Protein AF-A0A1Y4G5N6-F1 (afdb_monomer_lite)

Secondary structure (DSSP, 8-state):
-EEEEEE-SS-EEE-SSTTSPPEEGGG--HHHHHHHHHHHHTT--EEEPPPPSS-TTS-HHHHHHHHHHHHHHHHHHHHHHHHHHHHHHHHHHHHHHHH-HHHHHHHHHHHHHSSSSSS--

Foldseek 3Di:
DEAQWADDPAAIWGDLDRPDDTDGLVPDDPVSLVSLLVCLLVVHDYHYDDQDPDPPNYDPVRSVSRVVSVVVSVVSNVVNVVVVVVVVVVVVVVVCCVPPVVNVVVVVVVVVVVVPPPPDD

Structure (mmCIF, N/CA/C/O backbone):
data_AF-A0A1Y4G5N6-F1
#
_entry.id   AF-A0A1Y4G5N6-F1
#
loop_
_atom_site.group_PDB
_atom_site.id
_atom_site.type_symbol
_atom_site.label_atom_id
_atom_site.label_alt_id
_atom_site.label_comp_id
_atom_site.label_asym_id
_atom_site.label_entity_id
_atom_site.label_seq_id
_atom_site.pdbx_PDB_ins_code
_atom_site.Cartn_x
_atom_site.Cartn_y
_atom_site.Cartn_z
_atom_site.occupancy
_atom_site.B_iso_or_equiv
_atom_site.auth_seq_id
_a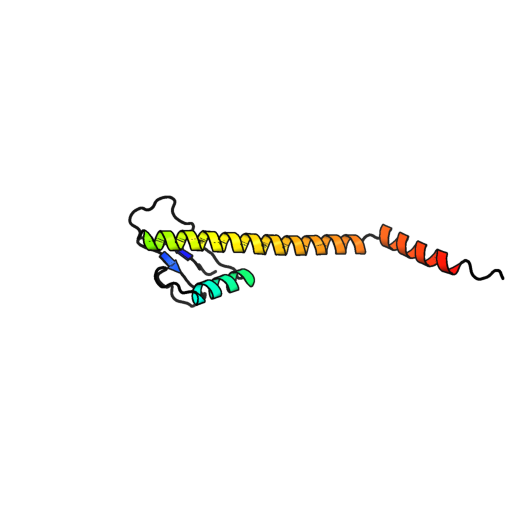tom_site.auth_comp_id
_atom_site.auth_asym_id
_atom_site.auth_atom_id
_atom_site.pdbx_PDB_model_num
ATOM 1 N N . MET A 1 1 ? 5.771 -11.630 7.103 1.00 74.50 1 MET A N 1
ATOM 2 C CA . MET A 1 1 ? 5.450 -10.189 6.928 1.00 74.50 1 MET A CA 1
ATOM 3 C C . MET A 1 1 ? 5.846 -9.785 5.525 1.00 74.50 1 MET A C 1
ATOM 5 O O . MET A 1 1 ? 7.032 -9.672 5.218 1.00 74.50 1 MET A O 1
ATOM 9 N N . MET A 1 2 ? 4.842 -9.629 4.674 1.00 89.69 2 MET A N 1
ATOM 10 C CA . MET A 1 2 ? 5.000 -9.450 3.237 1.00 89.69 2 MET A CA 1
ATOM 11 C C . MET A 1 2 ? 5.364 -8.004 2.874 1.00 89.69 2 MET A C 1
ATOM 13 O O . MET A 1 2 ? 4.832 -7.064 3.460 1.00 89.69 2 MET A O 1
ATOM 17 N N . LYS A 1 3 ? 6.232 -7.820 1.871 1.00 93.31 3 LYS A N 1
ATOM 18 C CA . LYS A 1 3 ? 6.418 -6.527 1.198 1.00 93.31 3 LYS A CA 1
ATOM 19 C C . LYS A 1 3 ? 5.538 -6.464 -0.047 1.00 93.31 3 LYS A C 1
ATOM 21 O O . LYS A 1 3 ? 5.680 -7.313 -0.921 1.00 93.31 3 LYS A O 1
ATOM 26 N N . VAL A 1 4 ? 4.653 -5.475 -0.105 1.00 95.44 4 VAL A N 1
ATOM 27 C CA . VAL A 1 4 ? 3.706 -5.272 -1.213 1.00 95.44 4 VAL A CA 1
ATOM 28 C C . VAL A 1 4 ? 4.302 -4.403 -2.309 1.00 95.44 4 VAL A C 1
ATOM 30 O O . VAL A 1 4 ? 4.096 -4.695 -3.479 1.00 95.44 4 VAL A O 1
ATOM 33 N N . LEU A 1 5 ? 5.058 -3.369 -1.937 1.00 96.12 5 LEU A N 1
ATOM 34 C CA . LEU A 1 5 ? 5.848 -2.551 -2.856 1.00 96.12 5 LEU A CA 1
ATOM 35 C C . LEU A 1 5 ? 7.326 -2.717 -2.515 1.00 96.12 5 LEU A C 1
ATOM 37 O O . LEU A 1 5 ? 7.716 -2.570 -1.351 1.00 96.12 5 LEU A O 1
ATOM 41 N N . ILE A 1 6 ? 8.117 -3.068 -3.525 1.00 95.06 6 ILE A N 1
ATOM 42 C CA . ILE A 1 6 ? 9.519 -3.454 -3.390 1.00 95.06 6 ILE A CA 1
ATOM 43 C C . ILE A 1 6 ? 10.345 -2.577 -4.326 1.00 95.06 6 ILE A C 1
ATOM 45 O O . ILE A 1 6 ? 10.078 -2.504 -5.528 1.00 95.06 6 ILE A O 1
ATOM 49 N N . LEU A 1 7 ? 11.360 -1.918 -3.774 1.00 92.25 7 LEU A N 1
ATOM 50 C CA . LEU A 1 7 ? 12.288 -1.108 -4.554 1.00 92.25 7 LEU A CA 1
ATOM 51 C C . LEU A 1 7 ? 13.530 -1.934 -4.906 1.00 92.25 7 LEU A C 1
ATOM 53 O O . LEU A 1 7 ? 14.192 -2.478 -4.022 1.00 92.25 7 LEU A O 1
ATOM 57 N N . GLU A 1 8 ? 13.876 -1.986 -6.189 1.00 88.19 8 GLU A N 1
ATOM 58 C CA . GLU A 1 8 ? 15.038 -2.719 -6.694 1.00 88.19 8 GLU A CA 1
ATOM 59 C C . GLU A 1 8 ? 16.133 -1.750 -7.187 1.00 88.19 8 GLU A C 1
ATOM 61 O O . GLU A 1 8 ? 15.979 -0.520 -7.183 1.00 88.19 8 GLU A O 1
ATOM 66 N N . GLU A 1 9 ? 17.295 -2.290 -7.569 1.00 83.75 9 GLU A N 1
ATOM 67 C CA . GLU A 1 9 ? 18.450 -1.488 -8.004 1.00 83.75 9 GLU A CA 1
ATOM 68 C C . GLU A 1 9 ? 18.144 -0.681 -9.277 1.00 83.75 9 GLU A C 1
ATOM 70 O O . GLU A 1 9 ? 18.490 0.497 -9.357 1.00 83.75 9 GLU A O 1
ATOM 75 N N . HIS A 1 10 ? 17.422 -1.280 -10.231 1.00 83.06 10 HIS A N 1
ATOM 76 C CA . HIS A 1 10 ? 17.125 -0.675 -11.537 1.00 83.06 10 HIS A CA 1
ATOM 77 C C . HIS A 1 10 ? 15.631 -0.492 -11.841 1.00 83.06 10 HIS A C 1
ATOM 79 O O . HIS A 1 10 ? 15.288 0.053 -12.891 1.00 83.06 10 HIS A O 1
ATOM 85 N N . GLY A 1 11 ? 14.747 -0.880 -10.924 1.00 88.88 11 GLY A N 1
ATOM 86 C CA . GLY A 1 11 ? 13.302 -0.843 -11.135 1.00 88.88 11 GLY A CA 1
ATOM 87 C C . GLY A 1 11 ? 12.527 -0.993 -9.836 1.00 88.88 11 GLY A C 1
ATOM 88 O O . GLY A 1 11 ? 13.058 -0.760 -8.744 1.00 88.88 11 GLY A O 1
ATOM 89 N N . ALA A 1 12 ? 11.265 -1.377 -9.960 1.00 93.44 12 ALA A N 1
ATOM 90 C CA . ALA A 1 12 ? 10.436 -1.711 -8.816 1.00 93.44 12 ALA A CA 1
ATOM 91 C C . ALA A 1 12 ? 9.466 -2.847 -9.135 1.00 93.44 12 ALA A C 1
ATOM 93 O O . ALA A 1 12 ? 9.090 -3.067 -10.289 1.00 93.44 12 ALA A O 1
ATOM 94 N N . SER A 1 13 ? 9.042 -3.544 -8.089 1.00 95.69 13 SER A N 1
ATOM 95 C CA . SER A 1 13 ? 8.129 -4.675 -8.181 1.00 95.69 13 SER A CA 1
ATOM 96 C C . SER A 1 13 ? 7.028 -4.598 -7.124 1.00 95.69 13 SER A C 1
ATOM 98 O O . SER A 1 13 ? 7.118 -3.853 -6.142 1.00 95.69 13 SER A O 1
ATOM 100 N N . TYR A 1 14 ? 5.955 -5.353 -7.349 1.00 96.50 14 TYR A N 1
ATOM 101 C CA . TYR A 1 14 ? 4.831 -5.485 -6.430 1.00 96.50 14 TYR A CA 1
ATOM 102 C C . TYR A 1 14 ? 4.523 -6.950 -6.120 1.00 96.50 14 TYR A C 1
ATOM 104 O O . TYR A 1 14 ? 4.927 -7.857 -6.850 1.00 96.50 14 TYR A O 1
ATOM 112 N N . ARG A 1 15 ? 3.797 -7.188 -5.026 1.00 95.69 15 ARG A N 1
ATOM 113 C CA . ARG A 1 15 ? 3.310 -8.517 -4.641 1.00 95.69 15 ARG A CA 1
ATOM 114 C C . ARG A 1 15 ? 1.941 -8.421 -3.969 1.00 95.69 15 ARG A C 1
ATOM 116 O O . ARG A 1 15 ? 1.733 -7.564 -3.116 1.00 95.69 15 ARG A O 1
ATOM 123 N N . THR A 1 16 ? 1.036 -9.331 -4.321 1.00 94.00 16 THR A N 1
ATOM 124 C CA . THR A 1 16 ? -0.350 -9.368 -3.817 1.00 94.00 16 THR A CA 1
ATOM 125 C C . THR A 1 16 ? -0.607 -10.464 -2.773 1.00 94.00 16 THR A C 1
ATOM 127 O O . THR A 1 16 ? -1.660 -10.471 -2.146 1.00 94.00 16 THR A O 1
ATOM 130 N N . SER A 1 17 ? 0.329 -11.391 -2.550 1.00 90.12 17 SER A N 1
ATOM 131 C CA . SER A 1 17 ? 0.200 -12.480 -1.566 1.00 90.12 17 SER A CA 1
ATOM 132 C C . SER A 1 17 ? 1.563 -12.933 -1.041 1.00 90.12 17 SER A C 1
ATOM 134 O O . SER A 1 17 ? 2.558 -12.801 -1.744 1.00 90.12 17 SER A O 1
ATOM 136 N N . GLU A 1 18 ? 1.652 -13.451 0.189 1.00 85.19 18 GLU A N 1
ATOM 137 C CA . GLU A 1 18 ? 2.954 -13.752 0.819 1.00 85.19 18 GLU A CA 1
ATOM 138 C C . GLU A 1 18 ? 3.749 -14.813 0.037 1.00 85.19 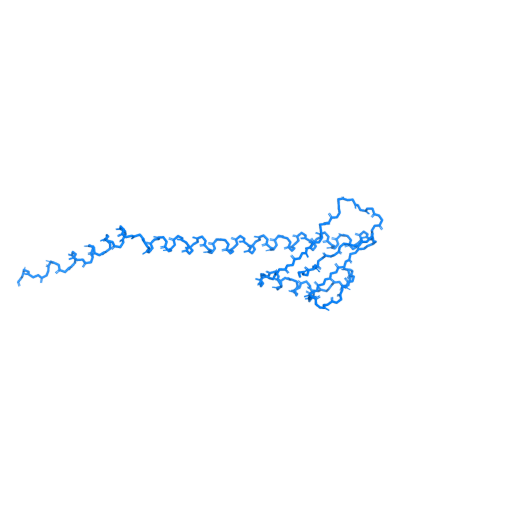18 GLU A C 1
ATOM 140 O O . GLU A 1 18 ? 4.955 -14.648 -0.168 1.00 85.19 18 GLU A O 1
ATOM 145 N N . ASP A 1 19 ? 3.047 -15.815 -0.499 1.00 84.69 19 ASP A N 1
ATOM 146 C CA . ASP A 1 19 ? 3.598 -16.894 -1.328 1.00 84.69 19 ASP A CA 1
ATOM 147 C C . ASP A 1 19 ? 3.767 -16.512 -2.813 1.00 84.69 19 ASP A C 1
ATOM 149 O O . ASP A 1 19 ? 4.324 -17.280 -3.600 1.00 84.69 19 ASP A O 1
ATOM 153 N N . GLY A 1 20 ? 3.284 -15.332 -3.214 1.00 85.12 20 GLY A N 1
ATOM 154 C CA . GLY A 1 20 ? 3.358 -14.840 -4.585 1.00 85.12 20 GLY A CA 1
ATOM 155 C C . GLY A 1 20 ? 4.770 -14.417 -4.993 1.00 85.12 20 GLY A C 1
ATOM 156 O O . GLY A 1 20 ? 5.558 -13.913 -4.187 1.00 85.12 20 GLY A O 1
ATOM 157 N N . ALA A 1 21 ? 5.095 -14.582 -6.275 1.00 90.75 21 ALA A N 1
ATOM 158 C CA . ALA A 1 21 ? 6.305 -13.995 -6.841 1.00 90.75 21 ALA A CA 1
ATOM 159 C C . ALA A 1 21 ? 6.140 -12.466 -6.976 1.00 90.75 21 ALA A C 1
ATOM 161 O O . ALA A 1 21 ? 5.029 -11.997 -7.218 1.00 90.75 21 ALA A O 1
ATOM 162 N N . PRO A 1 22 ? 7.212 -11.668 -6.820 1.00 93.75 22 PRO A N 1
ATOM 163 C CA . PRO A 1 22 ? 7.183 -10.266 -7.212 1.00 93.75 22 PRO A CA 1
ATOM 164 C C . PRO A 1 22 ? 6.968 -10.125 -8.719 1.00 93.75 22 PRO A C 1
ATOM 166 O O . PRO A 1 22 ? 7.595 -10.837 -9.506 1.00 93.75 22 PRO A O 1
ATOM 169 N N . HIS A 1 23 ? 6.128 -9.173 -9.103 1.00 95.50 23 HIS A N 1
ATOM 170 C CA . HIS A 1 23 ? 5.872 -8.804 -10.489 1.00 95.50 23 HIS A CA 1
ATOM 171 C C . HIS A 1 23 ? 6.431 -7.404 -10.767 1.00 95.50 23 HIS A C 1
ATOM 173 O O . HIS A 1 23 ? 6.368 -6.554 -9.874 1.00 95.50 23 HIS A O 1
ATOM 179 N N . PRO A 1 24 ? 6.980 -7.128 -11.964 1.00 95.50 24 PRO A N 1
ATOM 180 C CA . PRO A 1 24 ? 7.418 -5.784 -12.333 1.00 95.50 24 PRO A CA 1
ATOM 181 C C . PRO A 1 24 ? 6.287 -4.775 -12.162 1.00 95.50 24 PRO A C 1
ATOM 183 O O . PRO A 1 24 ? 5.151 -5.040 -12.546 1.00 95.50 24 PRO A O 1
ATOM 186 N N . ILE A 1 25 ? 6.576 -3.594 -11.618 1.00 95.56 25 ILE A N 1
ATOM 187 C CA . ILE A 1 25 ? 5.528 -2.594 -11.369 1.00 95.56 25 ILE A CA 1
ATOM 188 C C . ILE A 1 25 ? 4.906 -2.037 -12.649 1.00 95.56 25 ILE A C 1
ATOM 190 O O . ILE A 1 25 ? 3.796 -1.516 -12.627 1.00 95.56 25 ILE A O 1
ATOM 194 N N . SER A 1 26 ? 5.613 -2.166 -13.767 1.00 94.75 26 SER A N 1
ATOM 195 C CA . SER A 1 26 ? 5.120 -1.856 -15.105 1.00 94.75 26 SER A CA 1
ATOM 196 C C . SER A 1 26 ? 3.978 -2.777 -15.558 1.00 94.75 26 SER A C 1
ATOM 198 O O . SER A 1 26 ? 3.186 -2.359 -16.400 1.00 94.75 26 SER A O 1
ATOM 200 N N . ASP A 1 27 ? 3.847 -3.967 -14.963 1.00 96.12 27 ASP A N 1
ATOM 201 C CA . ASP A 1 27 ? 2.802 -4.953 -15.268 1.00 96.12 27 ASP A CA 1
ATOM 202 C C . ASP A 1 27 ? 1.601 -4.871 -14.308 1.00 96.12 27 ASP A C 1
ATOM 204 O O . ASP A 1 27 ? 0.735 -5.745 -14.327 1.00 96.12 27 ASP A O 1
ATOM 208 N N . ILE A 1 28 ? 1.542 -3.868 -13.424 1.00 96.56 28 ILE A N 1
ATOM 209 C CA . ILE A 1 28 ? 0.456 -3.775 -12.443 1.00 96.56 28 ILE A CA 1
ATOM 210 C C . ILE A 1 28 ? -0.889 -3.494 -13.126 1.00 96.56 28 ILE A C 1
ATOM 212 O O . ILE A 1 28 ? -1.032 -2.542 -13.899 1.00 96.56 28 ILE A O 1
ATOM 216 N N . SER A 1 29 ? -1.890 -4.317 -12.819 1.00 97.06 29 SER A N 1
ATOM 217 C CA . SER A 1 29 ? -3.252 -4.159 -13.324 1.00 97.06 29 SER A CA 1
ATOM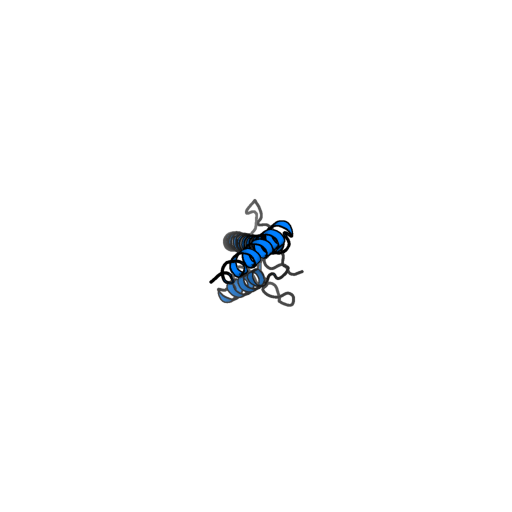 218 C C . SER A 1 29 ? -4.192 -3.540 -12.284 1.00 97.06 29 SER A C 1
ATOM 220 O O . SER A 1 29 ? -3.862 -3.389 -11.106 1.00 97.06 29 SER A O 1
ATOM 222 N N . GLU A 1 30 ? -5.407 -3.194 -12.714 1.00 97.00 30 GLU A N 1
ATOM 223 C CA . GLU A 1 30 ? -6.476 -2.768 -11.805 1.00 97.00 30 GLU A CA 1
ATOM 224 C C . GLU A 1 30 ? -6.804 -3.849 -10.762 1.00 97.00 30 GLU A C 1
ATOM 226 O O . GLU A 1 30 ? -6.993 -3.533 -9.587 1.00 97.00 30 GLU A O 1
ATOM 231 N N . GLU A 1 31 ? -6.820 -5.121 -11.168 1.00 97.38 31 GLU A N 1
ATOM 232 C CA . GLU A 1 31 ? -7.113 -6.249 -10.279 1.00 97.38 31 GLU A CA 1
ATOM 233 C C . GLU A 1 31 ? -6.054 -6.381 -9.177 1.00 97.38 31 GLU A C 1
ATOM 235 O O . GLU A 1 31 ? -6.395 -6.612 -8.016 1.00 97.38 31 GLU A O 1
ATOM 240 N N . ASP A 1 32 ? -4.783 -6.143 -9.509 1.00 96.88 32 ASP A N 1
ATOM 241 C CA . ASP A 1 32 ? -3.681 -6.169 -8.544 1.00 96.88 32 ASP A CA 1
ATOM 242 C C . ASP A 1 32 ? -3.783 -5.026 -7.533 1.00 96.88 32 ASP A C 1
ATOM 244 O O . ASP A 1 32 ? -3.605 -5.227 -6.328 1.00 96.88 32 ASP A O 1
ATOM 248 N N . ILE A 1 33 ? -4.124 -3.822 -8.006 1.00 97.12 33 ILE A N 1
ATOM 249 C CA . ILE A 1 33 ? -4.358 -2.662 -7.139 1.00 97.12 33 ILE A CA 1
ATOM 250 C C . ILE A 1 33 ? -5.515 -2.956 -6.181 1.00 97.12 33 ILE A C 1
ATOM 252 O O . ILE A 1 33 ? -5.394 -2.705 -4.982 1.00 97.12 33 ILE A O 1
ATOM 256 N N . LEU A 1 34 ? -6.620 -3.516 -6.682 1.00 97.38 34 LEU A N 1
ATOM 257 C CA . LEU A 1 34 ? -7.770 -3.888 -5.858 1.00 97.38 34 LEU A CA 1
ATOM 258 C C . LEU A 1 34 ? -7.419 -4.976 -4.838 1.00 97.38 34 LEU A C 1
ATOM 260 O O . LEU A 1 34 ? -7.847 -4.885 -3.688 1.00 97.38 34 LEU A O 1
ATOM 264 N N . ALA A 1 35 ? -6.607 -5.966 -5.215 1.00 95.75 35 ALA A N 1
ATOM 265 C CA . ALA A 1 35 ? -6.128 -6.986 -4.288 1.00 95.75 35 ALA A CA 1
ATOM 266 C C . ALA A 1 35 ? -5.333 -6.362 -3.130 1.00 95.75 35 ALA A C 1
ATOM 268 O O . ALA A 1 35 ? -5.584 -6.672 -1.966 1.00 95.75 35 ALA A O 1
ATOM 269 N N . ILE A 1 36 ? -4.435 -5.419 -3.431 1.00 96.25 36 ILE A N 1
ATOM 270 C CA . ILE A 1 36 ? -3.665 -4.689 -2.415 1.00 96.25 36 ILE A CA 1
ATOM 271 C C . ILE A 1 36 ? -4.576 -3.823 -1.538 1.00 96.25 36 ILE A C 1
ATOM 273 O O . ILE A 1 36 ? -4.426 -3.800 -0.317 1.00 96.25 36 ILE A O 1
ATOM 277 N N . VAL A 1 37 ? -5.546 -3.131 -2.136 1.00 96.62 37 VAL A N 1
ATOM 278 C CA . VAL A 1 37 ? -6.538 -2.342 -1.393 1.00 96.62 37 VAL A CA 1
ATOM 279 C C . VAL A 1 37 ? -7.319 -3.222 -0.422 1.00 96.62 37 VAL A C 1
ATOM 281 O O . VAL A 1 37 ? -7.506 -2.821 0.724 1.00 96.62 37 VAL A O 1
ATOM 284 N N . ASN A 1 38 ? -7.725 -4.424 -0.830 1.00 95.56 38 ASN A N 1
ATOM 285 C CA . ASN A 1 38 ? -8.414 -5.358 0.060 1.00 95.56 38 ASN A CA 1
ATOM 286 C C . ASN A 1 38 ? -7.522 -5.777 1.234 1.00 95.56 38 ASN A C 1
ATOM 288 O O . ASN A 1 38 ? -7.969 -5.700 2.373 1.00 95.56 38 ASN A O 1
ATOM 292 N N . LEU A 1 39 ? -6.239 -6.083 0.998 1.00 94.38 39 LEU A N 1
ATOM 293 C CA . LEU A 1 39 ? -5.285 -6.359 2.084 1.00 94.38 39 LEU A CA 1
ATOM 294 C C . LEU A 1 39 ? -5.188 -5.202 3.084 1.00 94.38 39 LEU A C 1
ATOM 296 O O . LEU A 1 39 ? -5.111 -5.420 4.295 1.00 94.38 39 LEU A O 1
ATOM 300 N N . ILE A 1 40 ? -5.199 -3.963 2.583 1.00 94.88 40 ILE A N 1
ATOM 301 C CA . ILE A 1 40 ? -5.246 -2.774 3.431 1.00 94.88 40 ILE A CA 1
ATOM 302 C C . ILE A 1 40 ? -6.557 -2.774 4.218 1.00 94.88 40 ILE A C 1
ATOM 304 O O . ILE A 1 40 ? -6.539 -2.722 5.440 1.00 94.88 40 ILE A O 1
ATOM 308 N N . LEU A 1 41 ? -7.714 -2.856 3.579 1.00 94.00 41 LEU A N 1
ATOM 309 C CA . LEU A 1 41 ? -8.988 -2.766 4.296 1.00 94.00 41 LEU A CA 1
ATOM 310 C C . LEU A 1 41 ? -9.184 -3.884 5.334 1.00 94.00 41 LEU A C 1
ATOM 312 O O . LEU A 1 41 ? -9.721 -3.605 6.405 1.00 94.00 41 LEU A O 1
ATOM 316 N N . ASP A 1 42 ? -8.660 -5.080 5.070 1.00 93.19 42 ASP A N 1
ATOM 317 C CA . ASP A 1 42 ? -8.708 -6.239 5.970 1.00 93.19 42 ASP A CA 1
ATOM 318 C C . ASP A 1 42 ? -7.748 -6.127 7.167 1.00 93.19 42 ASP A C 1
ATOM 320 O O . ASP A 1 42 ? -7.783 -6.950 8.082 1.00 93.19 42 ASP A O 1
ATOM 324 N N . GLY A 1 43 ? -6.883 -5.107 7.190 1.00 90.25 43 GLY A N 1
ATOM 325 C CA . GLY A 1 43 ? -5.924 -4.902 8.275 1.00 90.25 43 GLY A CA 1
ATOM 326 C C . GLY A 1 43 ? -4.753 -5.886 8.251 1.00 90.25 43 GLY A C 1
ATOM 327 O O . GLY A 1 43 ? -4.129 -6.105 9.287 1.00 90.25 43 GLY A O 1
ATOM 328 N N . ALA A 1 44 ? -4.443 -6.478 7.093 1.00 90.56 44 ALA A N 1
ATOM 329 C CA . ALA A 1 44 ? -3.303 -7.376 6.958 1.00 90.56 44 ALA A CA 1
ATOM 330 C C . ALA A 1 44 ? -1.981 -6.653 7.281 1.00 90.56 44 ALA A C 1
ATOM 332 O O . ALA A 1 44 ? -1.797 -5.475 6.964 1.00 90.56 44 ALA A O 1
ATOM 333 N N . GLU A 1 45 ? -1.029 -7.370 7.881 1.00 90.31 45 GLU A N 1
ATOM 334 C CA . GLU A 1 45 ? 0.308 -6.834 8.142 1.00 90.31 45 GLU A CA 1
ATOM 335 C C . GLU A 1 45 ? 1.182 -6.899 6.884 1.00 90.31 45 GLU A C 1
ATOM 337 O O . GLU A 1 45 ? 1.575 -7.976 6.423 1.00 90.31 45 GLU A O 1
ATOM 342 N N . PHE A 1 46 ? 1.556 -5.737 6.353 1.00 92.88 46 PHE A N 1
ATOM 343 C CA . PHE A 1 46 ? 2.443 -5.634 5.198 1.00 92.88 46 PHE A CA 1
ATOM 344 C C . PHE A 1 46 ? 3.444 -4.480 5.336 1.00 92.88 46 PHE A C 1
ATOM 346 O O . PHE A 1 46 ? 3.358 -3.645 6.237 1.00 92.88 46 PHE A O 1
ATOM 353 N N . LYS A 1 47 ? 4.428 -4.454 4.436 1.00 94.94 47 LYS A N 1
ATOM 354 C CA . LYS A 1 47 ? 5.427 -3.389 4.294 1.00 94.94 47 LYS A CA 1
ATOM 355 C C . LYS A 1 47 ? 5.449 -2.844 2.873 1.00 94.94 47 LYS A C 1
ATOM 357 O O . LYS A 1 47 ? 5.114 -3.546 1.921 1.00 94.94 47 LYS A O 1
ATOM 362 N N . MET A 1 48 ? 5.915 -1.613 2.741 1.00 95.44 48 MET A N 1
ATOM 363 C CA . MET A 1 48 ? 6.264 -0.979 1.474 1.00 95.44 48 MET A CA 1
ATOM 364 C C . MET A 1 48 ? 7.630 -0.328 1.659 1.00 95.44 48 MET A C 1
ATOM 366 O O . MET A 1 48 ? 7.872 0.270 2.708 1.00 95.44 48 MET A O 1
ATOM 370 N N . ASP A 1 49 ? 8.528 -0.472 0.689 1.00 95.31 49 ASP A N 1
ATOM 371 C CA . ASP A 1 49 ? 9.802 0.244 0.734 1.00 95.31 49 ASP A CA 1
ATOM 372 C C . ASP A 1 49 ? 9.571 1.736 0.445 1.00 95.31 49 ASP A C 1
ATOM 374 O O . ASP A 1 49 ? 8.776 2.100 -0.425 1.00 95.31 49 ASP A O 1
ATOM 378 N N . GLU A 1 50 ? 10.243 2.620 1.179 1.00 93.62 50 GLU A N 1
ATOM 379 C CA . GLU A 1 50 ? 10.096 4.059 0.961 1.00 93.62 50 GLU A CA 1
ATOM 380 C C . GLU A 1 50 ? 10.613 4.454 -0.433 1.00 93.62 50 GLU A C 1
ATOM 382 O O . GLU A 1 50 ? 11.658 3.959 -0.877 1.00 93.62 50 GLU A O 1
ATOM 387 N N . PRO A 1 51 ? 9.900 5.339 -1.154 1.00 90.94 51 PRO A N 1
ATOM 388 C CA . PRO A 1 51 ? 10.361 5.810 -2.448 1.00 90.94 51 PRO A CA 1
ATOM 389 C C . PRO A 1 51 ? 11.678 6.587 -2.286 1.00 90.94 51 PRO A C 1
ATOM 391 O O . PRO A 1 51 ? 11.820 7.377 -1.353 1.00 90.94 51 PRO A O 1
ATOM 394 N N . PRO A 1 52 ? 12.644 6.419 -3.205 1.00 85.81 52 PRO A N 1
ATOM 395 C CA . PRO A 1 52 ? 13.920 7.114 -3.124 1.00 85.81 52 PRO A CA 1
ATOM 396 C C . PRO A 1 52 ? 13.733 8.622 -3.334 1.00 85.81 52 PRO A C 1
ATOM 398 O O . PRO A 1 52 ? 12.931 9.044 -4.173 1.00 85.81 52 PRO A O 1
ATOM 401 N N . GLU A 1 53 ? 14.527 9.433 -2.632 1.00 79.94 53 GLU A N 1
ATOM 402 C CA . GLU A 1 53 ? 14.536 10.896 -2.799 1.00 79.94 53 GLU A CA 1
ATOM 403 C C . GLU A 1 53 ? 15.065 11.328 -4.178 1.00 79.94 53 GLU A C 1
ATOM 405 O O . GLU A 1 53 ? 14.629 12.342 -4.714 1.00 79.94 53 GLU A O 1
ATOM 410 N N . ASN A 1 54 ? 15.970 10.538 -4.773 1.00 76.50 54 ASN A N 1
ATOM 411 C CA . ASN A 1 54 ? 16.625 10.834 -6.049 1.00 76.50 54 ASN A CA 1
ATOM 412 C C . ASN A 1 54 ? 16.355 9.755 -7.109 1.00 76.50 54 ASN A C 1
ATOM 414 O O . ASN A 1 54 ? 16.384 8.557 -6.820 1.00 76.50 54 ASN A O 1
ATOM 418 N N . ASP A 1 55 ? 16.202 10.188 -8.362 1.00 69.25 55 ASP A N 1
ATOM 419 C CA . ASP A 1 55 ? 15.803 9.359 -9.515 1.00 69.25 55 ASP A CA 1
ATOM 420 C C . ASP A 1 55 ? 16.974 8.594 -10.173 1.00 69.25 55 ASP A C 1
ATOM 422 O O . ASP A 1 55 ? 16.905 8.195 -11.334 1.00 69.25 55 ASP A O 1
ATOM 426 N N . ASN A 1 56 ? 18.091 8.405 -9.466 1.00 67.50 56 ASN A N 1
ATOM 427 C CA . ASN A 1 56 ? 19.320 7.891 -10.074 1.00 67.50 56 ASN A CA 1
ATOM 428 C C . ASN A 1 56 ? 19.159 6.457 -10.614 1.00 67.50 56 ASN A C 1
ATOM 430 O O . ASN A 1 56 ? 18.693 5.578 -9.896 1.00 67.50 56 ASN A O 1
ATOM 434 N N . ALA A 1 57 ? 19.606 6.245 -11.862 1.00 61.88 57 ALA A N 1
ATOM 435 C CA . ALA A 1 57 ? 19.784 4.968 -12.581 1.00 61.88 57 ALA A CA 1
ATOM 436 C C . ALA A 1 57 ? 18.596 3.977 -12.606 1.00 61.88 57 ALA A C 1
ATOM 438 O O . ALA A 1 57 ? 18.757 2.847 -13.074 1.00 61.88 57 ALA A O 1
ATOM 439 N N . ARG A 1 58 ? 17.415 4.394 -12.142 1.00 73.88 58 ARG A N 1
ATOM 440 C CA . ARG A 1 58 ? 16.179 3.605 -12.159 1.00 73.88 58 ARG A CA 1
ATOM 441 C C . ARG A 1 58 ? 15.302 3.996 -13.337 1.00 73.88 58 ARG A C 1
ATOM 443 O O . ARG A 1 58 ? 15.368 5.119 -13.836 1.00 73.88 58 ARG A O 1
ATOM 450 N N . ASN A 1 59 ? 14.453 3.070 -13.767 1.00 87.12 59 ASN A N 1
ATOM 451 C CA . ASN A 1 59 ? 13.444 3.361 -14.774 1.00 87.12 59 ASN A CA 1
ATOM 452 C C . ASN A 1 59 ? 12.488 4.467 -14.276 1.00 87.12 59 ASN A C 1
ATOM 454 O O . ASN A 1 59 ? 11.749 4.282 -13.310 1.00 87.12 59 ASN A O 1
ATOM 458 N N . ALA A 1 60 ? 12.500 5.620 -14.951 1.00 87.62 60 ALA A N 1
ATOM 459 C CA . ALA A 1 60 ? 11.717 6.789 -14.556 1.00 87.62 60 ALA A CA 1
ATOM 460 C C . ALA A 1 60 ? 10.200 6.536 -14.594 1.00 87.62 60 ALA A C 1
ATOM 462 O O . ALA A 1 60 ? 9.479 7.032 -13.732 1.00 87.62 60 ALA A O 1
ATOM 463 N N . ALA A 1 61 ? 9.711 5.754 -15.561 1.00 89.50 61 ALA A N 1
ATOM 464 C CA . ALA A 1 61 ? 8.286 5.450 -15.674 1.00 89.50 61 ALA A CA 1
ATOM 465 C C . ALA A 1 61 ? 7.821 4.557 -14.516 1.00 89.50 61 ALA A C 1
ATOM 467 O O . ALA A 1 61 ? 6.827 4.863 -13.860 1.00 89.50 61 ALA A O 1
ATOM 468 N N . GLU A 1 62 ? 8.583 3.506 -14.211 1.00 92.62 62 GLU A N 1
ATOM 469 C CA . GLU A 1 62 ? 8.305 2.629 -13.068 1.00 92.62 62 GLU A CA 1
ATOM 470 C C . GLU A 1 62 ? 8.359 3.388 -11.745 1.00 92.62 62 GLU A C 1
ATOM 472 O O . GLU A 1 62 ? 7.512 3.179 -10.883 1.00 92.62 62 GLU A O 1
ATOM 477 N N . LEU A 1 63 ? 9.302 4.322 -11.596 1.00 91.56 63 LEU A N 1
ATOM 478 C CA . LEU A 1 63 ? 9.419 5.127 -10.385 1.00 91.56 63 LEU A CA 1
ATOM 479 C C . LEU A 1 63 ? 8.229 6.078 -10.188 1.00 91.56 63 LEU A C 1
ATOM 481 O O . LEU A 1 63 ? 7.794 6.291 -9.056 1.00 91.56 63 LEU A O 1
ATOM 485 N N . VAL A 1 64 ? 7.685 6.638 -11.273 1.00 92.19 64 VAL A N 1
ATOM 486 C CA . VAL A 1 64 ? 6.459 7.451 -11.219 1.00 92.19 64 VAL A CA 1
ATOM 487 C C . VAL A 1 64 ? 5.276 6.603 -10.756 1.00 92.19 64 VAL A C 1
ATOM 489 O O . VAL A 1 64 ? 4.571 7.013 -9.834 1.00 92.19 64 VAL A O 1
ATOM 492 N N . ILE A 1 65 ? 5.096 5.411 -11.338 1.00 94.12 65 ILE A N 1
ATOM 493 C CA . ILE A 1 65 ? 4.039 4.471 -10.930 1.00 94.12 65 ILE A CA 1
ATOM 494 C C . ILE A 1 65 ? 4.216 4.098 -9.453 1.00 94.12 65 ILE A C 1
ATOM 496 O O . ILE A 1 65 ? 3.277 4.205 -8.666 1.00 94.12 65 ILE A O 1
ATOM 500 N N . TYR A 1 66 ? 5.439 3.743 -9.054 1.00 95.12 66 TYR A N 1
ATOM 501 C CA . TYR A 1 66 ? 5.779 3.375 -7.682 1.00 95.12 66 TYR A CA 1
ATOM 502 C C . TYR A 1 66 ? 5.410 4.461 -6.674 1.00 95.12 66 TYR A C 1
ATOM 504 O O . TYR A 1 66 ? 4.754 4.183 -5.672 1.00 95.12 66 TYR A O 1
ATOM 512 N N . ARG A 1 67 ? 5.823 5.707 -6.930 1.00 94.81 67 ARG A N 1
ATOM 513 C CA . ARG A 1 67 ? 5.572 6.840 -6.030 1.00 94.81 67 ARG A CA 1
ATOM 514 C C . ARG A 1 67 ? 4.086 7.117 -5.865 1.00 94.81 67 ARG A C 1
ATOM 516 O O . ARG A 1 67 ? 3.646 7.382 -4.747 1.00 94.81 67 ARG A O 1
ATOM 523 N N . GLU A 1 68 ? 3.328 7.050 -6.956 1.00 96.00 68 GLU A N 1
ATOM 524 C CA . GLU A 1 68 ? 1.887 7.270 -6.895 1.00 96.00 68 GLU A CA 1
ATOM 525 C C . GLU A 1 68 ? 1.198 6.160 -6.095 1.00 96.00 68 GLU A C 1
ATOM 527 O O . GLU A 1 68 ? 0.440 6.460 -5.175 1.00 96.00 68 GLU A O 1
ATOM 532 N N . LEU A 1 69 ? 1.525 4.890 -6.354 1.00 97.00 69 LEU A N 1
ATOM 533 C CA . LEU A 1 69 ? 0.972 3.763 -5.595 1.00 97.00 69 LEU A CA 1
ATOM 534 C C . LEU A 1 69 ? 1.334 3.838 -4.110 1.00 97.00 69 LEU A C 1
ATOM 536 O O . LEU A 1 69 ? 0.454 3.723 -3.259 1.00 97.00 69 LEU A O 1
ATOM 540 N N . TYR A 1 70 ? 2.604 4.100 -3.789 1.00 97.31 70 TYR A N 1
ATOM 541 C CA . TYR A 1 70 ? 3.067 4.248 -2.409 1.00 97.31 70 TYR A CA 1
ATOM 542 C C . TYR A 1 70 ? 2.272 5.323 -1.663 1.00 97.31 70 TYR A C 1
ATOM 544 O O . TYR A 1 70 ? 1.796 5.095 -0.548 1.00 97.31 70 TYR A O 1
ATOM 552 N N . LYS A 1 71 ? 2.092 6.490 -2.291 1.00 97.44 71 LYS A N 1
ATOM 553 C CA . LYS A 1 71 ? 1.315 7.598 -1.731 1.00 97.44 71 LYS A CA 1
ATOM 554 C C . LYS A 1 71 ? -0.140 7.193 -1.495 1.00 97.44 71 LYS A C 1
ATOM 556 O O . LYS A 1 71 ? -0.634 7.344 -0.383 1.00 97.44 71 LYS A O 1
ATOM 561 N N . GLN A 1 72 ? -0.810 6.648 -2.510 1.00 97.69 72 GLN A N 1
ATOM 562 C CA . GLN A 1 72 ? -2.227 6.278 -2.421 1.00 97.69 72 GLN A CA 1
ATOM 563 C C . GLN A 1 72 ? -2.476 5.196 -1.361 1.00 97.69 72 GLN A C 1
ATOM 565 O O . GLN A 1 72 ? -3.420 5.300 -0.575 1.00 97.69 72 GLN A O 1
ATOM 570 N N . PHE A 1 73 ? -1.615 4.180 -1.290 1.00 97.44 73 PHE A N 1
ATOM 571 C CA . PHE A 1 73 ? -1.729 3.113 -0.297 1.00 97.44 73 PHE A CA 1
ATOM 572 C C . PHE A 1 73 ? -1.434 3.604 1.120 1.00 97.44 73 PHE A C 1
ATOM 574 O O . PHE A 1 73 ? -2.160 3.242 2.045 1.00 97.44 73 PHE A O 1
ATOM 581 N N . THR A 1 74 ? -0.438 4.474 1.296 1.00 97.25 74 THR A N 1
ATOM 582 C CA . THR A 1 74 ? -0.149 5.095 2.600 1.00 97.25 74 THR A CA 1
ATOM 583 C C . THR A 1 74 ? -1.323 5.952 3.073 1.00 97.25 74 THR A C 1
ATOM 585 O O . THR A 1 74 ? -1.780 5.801 4.206 1.00 97.25 74 THR A O 1
ATOM 588 N N . ASP A 1 75 ? -1.884 6.781 2.189 1.00 97.44 75 ASP A N 1
ATOM 589 C CA . ASP A 1 75 ? -3.064 7.595 2.492 1.00 97.44 75 ASP A CA 1
ATOM 590 C C . ASP A 1 75 ? -4.267 6.722 2.887 1.00 97.44 75 ASP A C 1
ATOM 592 O O . ASP A 1 75 ? -5.046 7.083 3.776 1.00 97.44 75 ASP A O 1
ATOM 596 N N . LEU A 1 76 ? -4.444 5.570 2.232 1.00 96.81 76 LEU A N 1
ATOM 597 C CA . LEU A 1 76 ? -5.526 4.637 2.538 1.00 96.81 76 LEU A CA 1
ATOM 598 C C . LEU A 1 76 ? -5.335 3.960 3.902 1.00 96.81 76 LEU A C 1
ATOM 600 O O . LEU A 1 76 ? -6.290 3.895 4.678 1.00 96.81 76 LEU A O 1
ATOM 604 N N . VAL A 1 77 ? -4.111 3.517 4.207 1.00 96.38 77 VAL A N 1
ATOM 605 C CA . VAL A 1 77 ? -3.717 2.987 5.522 1.00 96.38 77 VAL A CA 1
ATOM 606 C C . VAL A 1 77 ? -4.051 3.995 6.616 1.00 96.38 77 VAL A C 1
ATOM 608 O O . VAL A 1 77 ? -4.801 3.671 7.535 1.00 96.38 77 VAL A O 1
ATOM 611 N N . SER A 1 78 ? -3.597 5.244 6.474 1.00 96.31 78 SER A N 1
ATOM 612 C CA . SER A 1 78 ? -3.865 6.288 7.466 1.00 96.31 78 SER A CA 1
ATOM 613 C C . SER A 1 78 ? -5.363 6.541 7.652 1.00 96.31 78 SER A C 1
ATOM 615 O O . SER A 1 78 ? -5.846 6.595 8.781 1.00 96.31 78 SER A O 1
ATOM 617 N N . LYS A 1 79 ? -6.141 6.624 6.564 1.00 96.06 79 LYS A N 1
ATOM 618 C CA . LYS A 1 79 ? -7.601 6.832 6.642 1.00 96.06 79 LYS A CA 1
ATOM 619 C C . LYS A 1 79 ? -8.333 5.679 7.324 1.00 96.06 79 LYS A C 1
ATOM 621 O O . LYS A 1 79 ? -9.301 5.922 8.050 1.00 96.06 79 LYS A O 1
ATOM 626 N N . ARG A 1 80 ? -7.928 4.434 7.062 1.00 95.69 80 ARG A N 1
ATOM 627 C CA . ARG A 1 80 ? -8.479 3.243 7.723 1.00 95.69 80 ARG A CA 1
ATOM 628 C C . ARG A 1 80 ? -8.185 3.298 9.219 1.00 95.69 80 ARG A C 1
ATOM 630 O O . ARG A 1 80 ? -9.116 3.191 10.014 1.00 95.69 80 ARG A O 1
ATOM 637 N N . ASP A 1 81 ? -6.936 3.546 9.590 1.00 95.12 81 ASP A N 1
ATOM 638 C CA . ASP A 1 81 ? -6.500 3.550 10.988 1.00 95.12 81 ASP A CA 1
ATOM 639 C C . ASP A 1 81 ? -7.172 4.687 11.777 1.00 95.12 81 ASP A C 1
ATOM 641 O O . ASP A 1 81 ? -7.655 4.487 12.890 1.00 95.12 81 ASP A O 1
ATOM 645 N N . GLU A 1 82 ? -7.322 5.870 11.171 1.00 96.25 82 GLU A N 1
ATOM 646 C CA . GLU A 1 82 ? -8.097 6.973 11.748 1.00 96.25 82 GLU A CA 1
ATOM 647 C C . GLU A 1 82 ? -9.571 6.618 11.970 1.00 96.25 82 GLU A C 1
ATOM 649 O O . GLU A 1 82 ? -10.170 7.039 12.964 1.00 96.25 82 GLU A O 1
ATOM 654 N N . LYS A 1 83 ? -10.192 5.886 11.037 1.00 94.06 83 LYS A N 1
ATOM 655 C CA . LYS A 1 83 ? -11.586 5.444 11.176 1.00 94.06 83 LYS A CA 1
ATOM 656 C C . LYS A 1 83 ? -11.727 4.423 12.297 1.00 94.06 83 LYS A C 1
ATOM 658 O O . LYS A 1 83 ? -12.646 4.573 13.096 1.00 94.06 83 LYS A O 1
ATOM 663 N N . LEU A 1 84 ? -10.829 3.441 12.373 1.00 94.00 84 LEU A N 1
ATOM 664 C CA . LEU A 1 84 ? -10.813 2.446 13.448 1.00 94.00 84 LEU A CA 1
ATOM 665 C C . LEU A 1 84 ? -10.633 3.118 14.808 1.00 94.00 84 LEU A C 1
ATOM 667 O O . LEU A 1 84 ? -11.453 2.921 15.697 1.00 94.00 84 LEU A O 1
ATOM 671 N N . LYS A 1 85 ? -9.674 4.040 14.923 1.00 94.75 85 LYS A N 1
ATOM 672 C CA . LYS A 1 85 ? -9.480 4.824 16.144 1.00 94.75 85 LYS A CA 1
ATOM 673 C C . LYS A 1 85 ? -10.739 5.594 16.554 1.00 94.75 85 LYS A C 1
ATOM 675 O O . LYS A 1 85 ? -11.139 5.545 17.709 1.00 94.75 85 LYS A O 1
ATOM 680 N N . LYS A 1 86 ? -11.408 6.268 15.609 1.00 94.31 86 LYS A N 1
ATOM 681 C CA . LYS A 1 86 ? -12.675 6.977 15.882 1.00 94.31 86 LYS A CA 1
ATOM 682 C C . LYS A 1 86 ? -13.794 6.040 16.338 1.00 94.31 86 LYS A C 1
ATOM 684 O O . LYS A 1 86 ? -14.686 6.483 17.056 1.00 94.31 86 LYS A O 1
ATOM 689 N N . ILE A 1 87 ? -13.801 4.795 15.869 1.00 92.81 87 ILE A N 1
ATOM 690 C CA . ILE A 1 87 ? -14.755 3.776 16.311 1.00 92.81 87 ILE A CA 1
ATOM 691 C C . ILE A 1 87 ? -14.425 3.366 17.748 1.00 92.81 87 ILE A C 1
ATOM 693 O O . ILE A 1 87 ? -15.304 3.445 18.602 1.00 92.81 87 ILE A O 1
ATOM 697 N N . ASP A 1 88 ? -13.169 3.021 18.028 1.00 92.88 88 ASP A N 1
ATOM 698 C CA . ASP A 1 88 ? -12.716 2.620 19.364 1.00 92.88 88 ASP A CA 1
ATOM 699 C C . ASP A 1 88 ? -12.962 3.712 20.408 1.00 92.88 88 ASP A C 1
ATOM 701 O O . ASP A 1 88 ? -13.436 3.426 21.505 1.00 92.88 88 ASP A O 1
ATOM 705 N N . ASP A 1 89 ? -12.688 4.970 20.063 1.00 93.12 89 ASP A N 1
ATOM 706 C CA . ASP A 1 89 ? -12.914 6.111 20.950 1.00 93.12 89 ASP A CA 1
ATOM 707 C C . ASP A 1 89 ? -14.410 6.263 21.280 1.00 93.12 89 ASP A C 1
ATOM 709 O O . ASP A 1 89 ? -14.771 6.415 22.443 1.00 93.12 89 ASP A O 1
ATOM 713 N N . LYS A 1 90 ? -15.306 6.090 20.295 1.00 89.94 90 LYS A N 1
ATOM 714 C CA . LYS A 1 90 ? -16.760 6.098 20.543 1.00 89.94 90 LYS A CA 1
ATOM 715 C C . LYS A 1 90 ? -17.219 4.954 21.443 1.00 89.94 90 LYS A C 1
ATOM 717 O O . LYS A 1 90 ? -18.133 5.146 22.243 1.00 89.94 90 LYS A O 1
ATOM 722 N N . PHE A 1 91 ? -16.632 3.767 21.297 1.00 89.25 91 PHE A N 1
ATOM 723 C CA . PHE A 1 91 ? -16.958 2.635 22.164 1.00 89.25 91 PHE A CA 1
ATOM 724 C C . PHE A 1 91 ? -16.470 2.862 23.593 1.00 89.25 91 PHE A C 1
ATOM 726 O O . PHE A 1 91 ? -17.225 2.588 24.521 1.00 89.25 91 PHE A O 1
ATOM 733 N N . LYS A 1 92 ? -15.271 3.425 23.775 1.00 89.06 92 LYS A N 1
ATOM 734 C CA . LYS A 1 92 ? -14.759 3.810 25.099 1.00 89.06 92 LYS A CA 1
ATOM 735 C C . LYS A 1 92 ? -15.633 4.867 25.764 1.00 89.06 92 LYS A C 1
ATOM 737 O O . LYS A 1 92 ? -15.941 4.733 26.942 1.00 89.06 92 LYS A O 1
ATOM 742 N N . ASP A 1 93 ? -16.065 5.880 25.015 1.00 83.69 93 ASP A N 1
ATOM 743 C CA . ASP A 1 93 ? -16.961 6.919 25.528 1.00 83.69 93 ASP A CA 1
ATOM 744 C C . ASP A 1 93 ? -18.306 6.322 25.973 1.00 83.69 93 ASP A C 1
ATOM 746 O O . ASP A 1 93 ? -18.813 6.651 27.045 1.00 83.69 93 ASP A O 1
ATOM 750 N N . ALA A 1 94 ? -18.8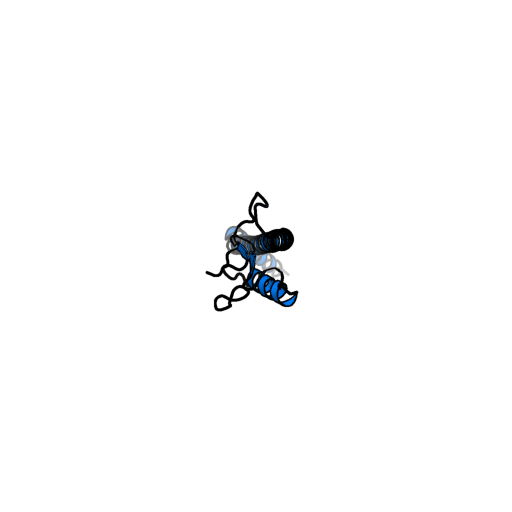73 5.406 25.179 1.00 80.00 94 ALA A N 1
ATOM 751 C CA . ALA A 1 94 ? -20.105 4.707 25.535 1.00 80.00 94 ALA A CA 1
ATOM 752 C C . ALA A 1 94 ? -19.917 3.798 26.759 1.00 80.00 94 ALA A C 1
ATOM 754 O O . ALA A 1 94 ? -20.749 3.802 27.663 1.00 80.00 94 ALA A O 1
ATOM 755 N N . GLU A 1 95 ? -18.824 3.038 26.815 1.00 78.06 95 GLU A N 1
ATOM 756 C CA . GLU A 1 95 ? -18.492 2.186 27.957 1.00 78.06 95 GLU A CA 1
ATOM 757 C C . GLU A 1 95 ? -18.328 3.014 29.236 1.00 78.06 95 GLU A C 1
ATOM 759 O O . GLU A 1 95 ? -18.884 2.650 30.270 1.00 78.06 95 GLU A O 1
ATOM 764 N N . ALA A 1 96 ? -17.645 4.159 29.165 1.00 80.44 96 ALA A N 1
ATOM 765 C CA . ALA A 1 96 ? -17.532 5.092 30.280 1.00 80.44 96 ALA A CA 1
ATOM 766 C C . ALA A 1 96 ? -18.904 5.634 30.707 1.00 80.44 96 ALA A C 1
ATOM 768 O O . ALA A 1 96 ? -19.217 5.608 31.892 1.00 80.44 96 ALA A O 1
ATOM 769 N N . PHE A 1 97 ? -19.751 6.045 29.756 1.00 75.19 97 PHE A N 1
ATOM 770 C CA . PHE A 1 97 ? -21.103 6.536 30.041 1.00 75.19 97 PHE A CA 1
ATOM 771 C C . PHE A 1 97 ? -21.977 5.490 30.748 1.00 75.19 97 PHE A C 1
ATOM 773 O O . PHE A 1 97 ? -22.686 5.811 31.699 1.00 75.19 97 PHE A O 1
ATOM 780 N N . TYR A 1 98 ? -21.928 4.229 30.310 1.00 73.06 98 TYR A N 1
ATOM 781 C CA . TYR A 1 98 ? -22.712 3.154 30.923 1.00 73.06 98 TYR A CA 1
ATOM 782 C C . TYR A 1 98 ? -22.097 2.595 32.209 1.00 73.06 98 TYR A C 1
ATOM 784 O O . TYR A 1 98 ? -22.822 1.977 32.985 1.00 73.06 98 TYR A O 1
ATOM 792 N N . ASN A 1 99 ? -20.801 2.796 32.454 1.00 73.00 99 ASN A N 1
ATOM 793 C CA . ASN A 1 99 ? -20.122 2.382 33.686 1.00 73.00 99 ASN A CA 1
ATOM 794 C C . ASN A 1 99 ? -20.015 3.501 34.730 1.00 73.00 99 ASN A C 1
ATOM 796 O O . ASN A 1 99 ? -19.509 3.262 35.826 1.00 73.00 99 ASN A O 1
ATOM 800 N N . ASP A 1 100 ? -20.525 4.690 34.421 1.00 77.94 100 ASP A N 1
ATOM 801 C CA . ASP A 1 100 ? -20.658 5.783 35.370 1.00 77.94 100 ASP A CA 1
ATOM 802 C C . ASP A 1 100 ? -21.791 5.479 36.370 1.00 77.94 100 ASP A C 1
ATOM 804 O O . ASP A 1 100 ? -22.989 5.600 36.088 1.00 77.94 100 ASP A O 1
ATOM 808 N N . GLU A 1 101 ? -21.396 5.030 37.563 1.00 66.31 101 GLU A N 1
ATOM 809 C CA . GLU A 1 101 ? -22.294 4.731 38.683 1.00 66.31 101 GLU A CA 1
ATOM 810 C C . GLU A 1 101 ? -23.098 5.963 39.141 1.00 66.31 101 GLU A C 1
ATOM 812 O O . GLU A 1 101 ? -24.193 5.811 39.679 1.00 66.31 101 GLU A O 1
ATOM 817 N N . GLU A 1 102 ? -22.624 7.189 38.902 1.00 63.78 102 GLU A N 1
ATOM 818 C CA . GLU A 1 102 ? -23.331 8.426 39.257 1.00 63.78 102 GLU A CA 1
ATOM 819 C C . GLU A 1 102 ? -24.516 8.687 38.306 1.00 63.78 102 GLU A C 1
ATOM 821 O O . GLU A 1 102 ? -25.617 9.055 38.739 1.00 63.78 102 GLU A O 1
ATOM 826 N N . LEU A 1 103 ? -24.334 8.383 37.017 1.00 63.22 103 LEU A N 1
ATOM 827 C CA . LEU A 1 103 ? -25.387 8.383 35.994 1.00 63.22 103 LEU A CA 1
ATOM 828 C C . LEU A 1 103 ? -26.391 7.242 36.197 1.00 63.22 103 LEU A C 1
ATOM 830 O O . LEU A 1 103 ? -27.601 7.479 36.135 1.00 63.22 103 LEU A O 1
ATOM 834 N N . LYS A 1 104 ? -25.924 6.023 36.512 1.00 62.06 104 LYS A N 1
ATOM 835 C CA . LYS A 1 104 ? -26.819 4.908 36.880 1.00 62.06 104 LYS A CA 1
ATOM 836 C C . LYS A 1 104 ? -27.675 5.255 38.093 1.00 62.06 104 LYS A C 1
ATOM 838 O O . LYS A 1 104 ? -28.890 5.074 38.050 1.00 62.06 104 LYS A O 1
ATOM 843 N N . ASN A 1 105 ? -27.066 5.795 39.149 1.00 65.19 105 ASN A N 1
ATOM 844 C CA . ASN A 1 105 ? -27.784 6.177 40.364 1.00 65.19 105 ASN A CA 1
ATOM 845 C C . ASN A 1 105 ? -28.784 7.316 40.104 1.00 65.19 105 ASN A C 1
ATOM 847 O O . ASN A 1 105 ? -29.901 7.279 40.618 1.00 65.19 105 ASN A O 1
ATOM 851 N N . SER A 1 106 ? -28.444 8.287 39.250 1.00 65.69 106 SER A N 1
ATOM 852 C CA . SER A 1 106 ? -29.368 9.360 38.853 1.00 65.69 106 SER A CA 1
ATOM 853 C C . SER A 1 106 ? -30.560 8.856 38.026 1.00 65.69 106 SER A C 1
ATOM 855 O O . SER A 1 106 ? -31.687 9.296 38.251 1.00 65.69 106 SER A O 1
ATOM 857 N N . LEU A 1 107 ? -30.353 7.897 37.116 1.00 64.19 107 LEU A N 1
ATOM 858 C CA . LEU A 1 107 ? -31.430 7.274 36.332 1.00 64.19 107 LEU A CA 1
ATOM 859 C C . LEU A 1 107 ? -32.355 6.398 37.192 1.00 64.19 107 LEU A C 1
ATOM 861 O O . LEU A 1 107 ? -33.572 6.428 37.010 1.00 64.19 107 LEU A O 1
ATOM 865 N N . ILE A 1 108 ? -31.803 5.661 38.161 1.00 64.44 108 ILE A N 1
ATOM 866 C CA . ILE A 1 108 ? -32.586 4.856 39.114 1.00 64.44 108 ILE A CA 1
ATOM 867 C C . ILE A 1 108 ? -33.489 5.756 39.974 1.00 64.44 108 ILE A C 1
ATOM 869 O O . ILE A 1 108 ? -34.661 5.436 40.171 1.00 64.44 108 ILE A O 1
ATOM 873 N N . ASN A 1 109 ? -32.983 6.907 40.426 1.00 60.09 109 ASN A N 1
ATOM 874 C CA . ASN A 1 109 ? -33.755 7.854 41.237 1.00 60.09 109 ASN A CA 1
ATOM 875 C C . ASN A 1 109 ? -34.878 8.559 40.450 1.00 60.09 109 ASN A C 1
ATOM 877 O O . ASN A 1 109 ? -35.918 8.877 41.025 1.00 60.09 109 ASN A O 1
ATOM 881 N N . LEU A 1 110 ? -34.714 8.773 39.139 1.00 59.38 110 LEU A N 1
ATOM 882 C CA . LEU A 1 110 ? -35.772 9.330 38.284 1.00 59.38 110 LEU A CA 1
ATOM 883 C C . LEU A 1 110 ? -36.939 8.347 38.088 1.00 59.38 110 LEU A C 1
ATOM 885 O O . LEU A 1 110 ? -38.092 8.759 38.162 1.00 59.38 110 LEU A O 1
ATOM 889 N N . GLY A 1 111 ? -36.659 7.048 37.930 1.00 54.78 111 GLY A N 1
ATOM 890 C CA . GLY A 1 111 ? -37.696 6.015 37.796 1.00 54.78 111 GLY A CA 1
ATOM 891 C C . GLY A 1 111 ? -38.488 5.727 39.080 1.00 54.78 111 GLY A C 1
ATOM 892 O O . GLY A 1 111 ? -39.586 5.181 39.013 1.00 54.78 111 GLY A O 1
ATOM 893 N N . GLN A 1 1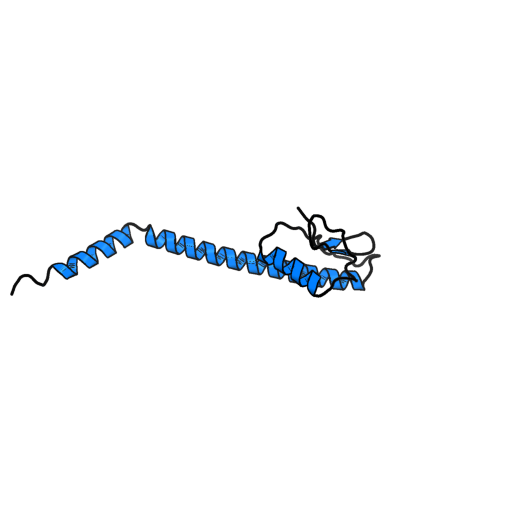12 ? -37.966 6.103 40.254 1.00 53.62 112 GLN A N 1
ATOM 894 C CA . GLN A 1 112 ? -38.669 5.944 41.535 1.00 53.62 112 GLN A CA 1
ATOM 895 C C . GLN A 1 112 ? -39.638 7.093 41.851 1.00 53.62 112 GLN A C 1
ATOM 897 O O . GLN A 1 112 ? -40.588 6.888 42.604 1.00 53.62 112 GLN A O 1
ATOM 902 N N . ASN A 1 113 ? -39.455 8.273 41.251 1.00 52.53 113 ASN A N 1
ATOM 903 C CA . ASN A 1 113 ? -40.338 9.420 41.482 1.00 52.53 113 ASN A CA 1
ATOM 904 C C . ASN A 1 113 ? -41.650 9.365 40.677 1.00 52.53 113 ASN A C 1
ATOM 906 O O . ASN A 1 113 ? -42.611 10.020 41.063 1.00 52.53 113 ASN A O 1
ATOM 910 N N . GLU A 1 114 ? -41.742 8.560 39.614 1.00 50.88 114 GLU A N 1
ATOM 911 C CA . GLU A 1 114 ? -42.975 8.438 38.811 1.00 50.88 114 GLU A CA 1
ATOM 912 C C . GLU A 1 114 ? -44.013 7.464 39.405 1.00 50.88 114 GLU A C 1
ATOM 914 O O . GLU A 1 114 ? -45.175 7.475 39.004 1.00 50.88 114 GLU A O 1
ATOM 919 N N . VAL A 1 115 ? -43.634 6.636 40.387 1.00 50.47 115 VAL A N 1
ATOM 920 C CA . VAL A 1 115 ? -44.537 5.644 41.013 1.00 50.47 115 VAL A CA 1
ATOM 921 C C . VAL A 1 115 ? -45.216 6.196 42.283 1.00 50.47 115 VAL A C 1
ATOM 923 O O . VAL A 1 115 ? -46.150 5.591 42.800 1.00 50.47 115 VAL A O 1
ATOM 926 N N . GLY A 1 116 ? -44.798 7.367 42.779 1.00 48.31 116 GLY A N 1
ATOM 927 C CA . GLY A 1 116 ? -45.258 7.927 44.058 1.00 48.31 116 GLY A CA 1
ATOM 928 C C . GLY A 1 116 ? -46.497 8.833 44.019 1.00 48.31 116 GLY A C 1
ATOM 929 O O . GLY A 1 116 ? -47.027 9.145 45.081 1.00 48.31 116 GLY A O 1
ATOM 930 N N . GLU A 1 117 ? -46.977 9.266 42.847 1.00 46.59 117 GLU A N 1
ATOM 931 C CA . GLU A 1 117 ? -48.069 10.261 42.759 1.00 46.59 117 GLU A CA 1
ATOM 932 C C . GLU A 1 117 ? -49.479 9.678 42.521 1.00 46.59 117 GLU A C 1
ATOM 934 O O . GLU A 1 117 ? -50.439 10.439 42.440 1.00 46.59 117 GLU A O 1
ATOM 939 N N . ASN A 1 118 ? -49.656 8.350 42.483 1.00 48.25 118 ASN A N 1
ATOM 940 C CA . ASN A 1 118 ? -50.948 7.715 42.155 1.00 48.25 118 ASN A CA 1
ATOM 941 C C . ASN A 1 118 ? -51.593 6.874 43.282 1.00 48.25 118 ASN A C 1
ATOM 943 O O . ASN A 1 118 ? -52.341 5.947 42.985 1.00 48.25 118 ASN A O 1
ATOM 947 N N . GLU A 1 119 ? -51.374 7.187 44.567 1.00 47.94 119 GLU A N 1
ATOM 948 C CA . GLU A 1 119 ? -52.097 6.523 45.681 1.00 47.94 119 GLU A CA 1
ATOM 949 C C . GLU A 1 119 ? -52.706 7.479 46.730 1.00 47.94 119 GLU A C 1
ATOM 951 O O . GLU A 1 119 ? -52.791 7.155 47.912 1.00 47.94 119 GLU A O 1
ATOM 956 N N . LEU A 1 120 ? -53.195 8.653 46.317 1.00 48.72 120 LEU A N 1
ATOM 957 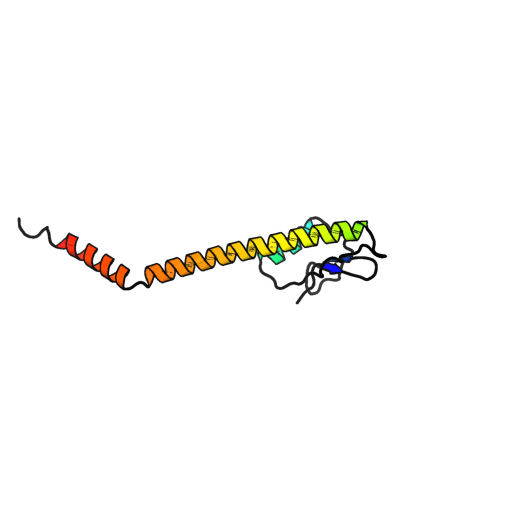C CA . LEU A 1 120 ? -54.109 9.463 47.139 1.00 48.72 120 LEU A CA 1
ATOM 958 C C . LEU A 1 120 ? -55.250 10.025 46.278 1.00 48.72 120 LEU A C 1
ATOM 960 O O . LEU A 1 120 ? -55.231 11.188 45.876 1.00 48.72 120 LEU A O 1
ATOM 964 N N . GLY A 1 121 ? -56.247 9.181 46.004 1.00 38.34 121 GLY A N 1
ATOM 965 C CA . GLY A 1 121 ? -57.516 9.543 45.367 1.00 38.34 121 GLY A CA 1
ATOM 966 C C . GLY A 1 121 ? -58.620 8.579 45.757 1.00 38.34 121 GLY A C 1
ATOM 967 O O . GLY A 1 121 ? -58.445 7.374 45.480 1.00 38.34 121 GLY A O 1
#

Sequence (121 aa):
MMKVLILEEHGASYRTSEDGAPHPISDISEEDILAIVNLILDGAEFKMDEPPENDNARNAAELVIYRELYKQFTDLVSKRDEKLKKIDDKFKDAEAFYNDEELKNSLINLGQNEVGENELG

Radius of gyration: 26.69 Å; chains: 1; bounding box: 77×28×63 Å

pLDDT: mean 84.68, std 15.27, range [38.34, 97.69]